Protein AF-A0A928J6C3-F1 (afdb_monomer_lite)

Secondary structure (DSSP, 8-state):
------SEEEEE--SSSTTHHHHHHHHHHHHTT-EEEEE--TTSHHHHHHHHHHHHHHS-TTTEEE---SHHHHHHHHHS--SEEE-

Radius of gyration: 12.43 Å; chains: 1; bounding box: 27×40×22 Å

Foldseek 3Di:
DDQAQLEEEEQEADQPCQVCSQVVVLVVNVVRPYAYEYETDPVNVVVLVVVQVVCVVPDDVRRYHYDYDHDVSVVVVVVDDGSYYHD

Sequence (87 aa):
MRPCPYGTVLVMSPWNYPLLLTVDPLMEALATGNTVVVKPSAYAPHTAALIKELLESIFPPKYVAVVTGGRAENTCLLEEHFDYIFF

pLDDT: mean 97.29, std 3.56, range [68.94, 98.81]

Structure (mmCIF, N/CA/C/O backbone):
data_AF-A0A928J6C3-F1
#
_entry.id   AF-A0A928J6C3-F1
#
loop_
_atom_site.group_PDB
_atom_site.id
_atom_site.type_symbol
_atom_site.label_atom_id
_atom_site.label_alt_id
_atom_site.label_comp_id
_atom_site.label_asym_id
_atom_site.label_entity_id
_atom_site.label_seq_id
_atom_site.pdbx_PDB_ins_code
_atom_site.Cartn_x
_atom_site.Cartn_y
_atom_site.Cartn_z
_atom_site.occupancy
_atom_site.B_iso_or_equiv
_atom_site.auth_seq_id
_atom_site.auth_comp_id
_atom_site.auth_asym_id
_atom_site.auth_atom_id
_atom_site.pdbx_PDB_model_num
ATOM 1 N N . MET A 1 1 ? 6.375 -26.382 -8.322 1.00 68.94 1 MET A N 1
ATOM 2 C CA . MET A 1 1 ? 6.328 -25.813 -6.954 1.00 68.94 1 MET A CA 1
ATOM 3 C C . MET A 1 1 ? 4.915 -25.315 -6.689 1.00 68.94 1 MET A C 1
ATOM 5 O O . MET A 1 1 ? 4.264 -24.918 -7.646 1.00 68.94 1 MET A O 1
ATOM 9 N N . ARG A 1 2 ? 4.418 -25.386 -5.447 1.00 85.19 2 ARG A N 1
ATOM 10 C CA . ARG A 1 2 ? 3.123 -24.786 -5.075 1.00 85.19 2 ARG A CA 1
ATOM 11 C C . ARG A 1 2 ? 3.338 -23.299 -4.760 1.00 85.19 2 ARG A C 1
ATOM 13 O O . ARG A 1 2 ? 4.327 -23.017 -4.088 1.00 85.19 2 ARG A O 1
ATOM 20 N N . PRO A 1 3 ? 2.471 -22.385 -5.224 1.00 89.94 3 PRO A N 1
ATOM 21 C CA . PRO A 1 3 ? 2.552 -20.983 -4.831 1.00 89.94 3 PRO A CA 1
ATOM 22 C C . PRO A 1 3 ? 2.279 -20.839 -3.327 1.00 89.94 3 PRO A C 1
ATOM 24 O O . PRO A 1 3 ? 1.397 -21.510 -2.786 1.00 89.94 3 PRO A O 1
ATOM 27 N N . CYS A 1 4 ? 3.056 -19.988 -2.664 1.00 94.56 4 CYS A N 1
ATOM 28 C CA . CYS A 1 4 ? 2.922 -19.622 -1.257 1.00 94.56 4 CYS A CA 1
ATOM 29 C C . CYS A 1 4 ? 3.045 -18.093 -1.119 1.00 94.56 4 CYS A C 1
ATOM 31 O O . CYS A 1 4 ? 3.717 -17.487 -1.958 1.00 94.56 4 CYS A O 1
ATOM 33 N N . PRO A 1 5 ? 2.405 -17.473 -0.109 1.00 97.44 5 PRO A N 1
ATOM 34 C CA . PRO A 1 5 ? 2.525 -16.035 0.124 1.00 97.44 5 PRO A CA 1
ATOM 35 C C . PRO A 1 5 ? 3.981 -15.641 0.383 1.00 97.44 5 PRO A C 1
ATOM 37 O O . PRO A 1 5 ? 4.762 -16.445 0.899 1.00 97.44 5 PRO A O 1
ATOM 40 N N . TYR A 1 6 ? 4.323 -14.399 0.044 1.00 97.44 6 TYR A N 1
ATOM 41 C CA . TYR A 1 6 ? 5.623 -13.818 0.369 1.00 97.44 6 TYR A CA 1
ATOM 42 C C . TYR A 1 6 ? 5.726 -13.525 1.868 1.00 97.44 6 TYR A C 1
ATOM 44 O O . TYR A 1 6 ? 6.729 -13.870 2.483 1.00 97.44 6 TYR A O 1
ATOM 52 N N . GLY A 1 7 ? 4.678 -12.941 2.456 1.00 98.00 7 GLY A N 1
ATOM 53 C CA . GLY A 1 7 ? 4.655 -12.511 3.853 1.00 98.00 7 GLY A CA 1
ATOM 54 C C . GLY A 1 7 ? 3.952 -11.164 3.999 1.00 98.00 7 GLY A C 1
ATOM 55 O O . GLY A 1 7 ? 2.744 -11.078 3.774 1.00 98.00 7 GLY A O 1
ATOM 56 N N . THR A 1 8 ? 4.699 -10.126 4.369 1.00 98.50 8 THR A N 1
ATOM 57 C CA . THR A 1 8 ? 4.224 -8.741 4.497 1.00 98.50 8 THR A CA 1
ATOM 58 C C . THR A 1 8 ? 4.618 -7.920 3.274 1.00 98.50 8 THR A C 1
ATOM 60 O O . THR A 1 8 ? 5.800 -7.779 2.954 1.00 98.50 8 THR A O 1
ATOM 63 N N . VAL A 1 9 ? 3.621 -7.339 2.610 1.00 98.75 9 VAL A N 1
ATOM 64 C CA . VAL A 1 9 ? 3.784 -6.539 1.392 1.00 98.75 9 VAL A CA 1
ATOM 65 C C . VAL A 1 9 ? 3.612 -5.055 1.699 1.00 98.75 9 VAL A C 1
ATOM 67 O O . VAL A 1 9 ? 2.649 -4.663 2.356 1.00 98.75 9 VAL A O 1
ATOM 70 N N . LEU A 1 10 ? 4.502 -4.212 1.180 1.00 98.75 10 LEU A N 1
ATOM 71 C CA . LEU A 1 10 ? 4.322 -2.760 1.160 1.00 98.75 10 LEU A CA 1
ATOM 72 C C . LEU A 1 10 ? 3.789 -2.323 -0.209 1.00 98.75 10 LEU A C 1
ATOM 74 O O . LEU A 1 10 ? 4.446 -2.543 -1.223 1.00 98.75 10 LEU A O 1
ATOM 78 N N . VAL A 1 11 ? 2.630 -1.665 -0.238 1.00 98.69 11 VAL A N 1
ATOM 79 C CA . VAL A 1 11 ? 2.058 -1.040 -1.441 1.00 98.69 11 VAL A CA 1
ATOM 80 C C 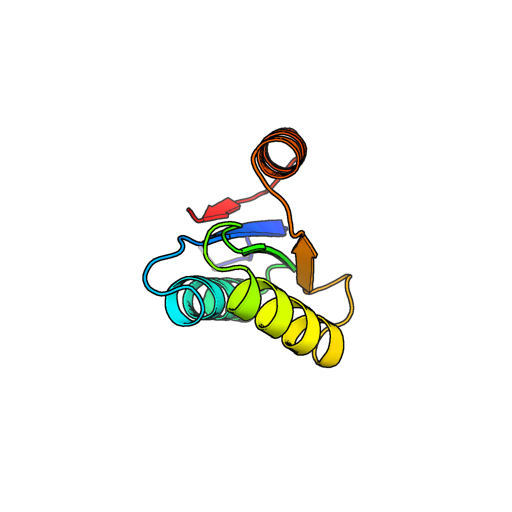. VAL A 1 11 ? 2.225 0.471 -1.338 1.00 98.69 11 VAL A C 1
ATOM 82 O O . VAL A 1 11 ? 1.544 1.127 -0.548 1.00 98.69 11 VAL A O 1
ATOM 85 N N . MET A 1 12 ? 3.118 1.040 -2.142 1.00 98.31 12 MET A N 1
ATOM 86 C CA . MET A 1 12 ? 3.341 2.481 -2.243 1.00 98.31 12 MET A CA 1
ATOM 87 C C . MET A 1 12 ? 2.702 3.004 -3.528 1.00 98.31 12 MET A C 1
ATOM 89 O O . MET A 1 12 ? 3.195 2.726 -4.612 1.00 98.31 12 MET A O 1
ATOM 93 N N . SER A 1 13 ? 1.619 3.774 -3.433 1.00 97.75 13 SER A N 1
ATOM 94 C CA . SER A 1 13 ? 0.859 4.175 -4.623 1.00 97.75 13 SER A CA 1
ATOM 95 C C . SER A 1 13 ? 1.106 5.632 -5.049 1.00 97.75 13 SER A C 1
ATOM 97 O O . SER A 1 13 ? 1.319 6.514 -4.204 1.00 97.75 13 SER A O 1
ATOM 99 N N . PRO A 1 14 ? 1.062 5.932 -6.363 1.00 97.94 14 PRO A N 1
ATOM 100 C CA . PRO A 1 14 ? 1.226 7.282 -6.892 1.00 97.94 14 PRO A CA 1
ATOM 101 C C . PRO A 1 14 ? -0.073 8.106 -6.819 1.00 97.94 14 PRO A C 1
ATOM 103 O O . PRO A 1 14 ? -1.141 7.639 -6.432 1.00 97.94 14 PRO A O 1
ATOM 106 N N . TRP A 1 15 ? 0.023 9.384 -7.189 1.00 98.12 15 TRP A N 1
ATOM 107 C CA . TRP A 1 15 ? -1.039 10.384 -7.008 1.00 98.12 15 TRP A CA 1
ATOM 108 C C . TRP A 1 15 ? -1.974 10.571 -8.205 1.00 98.12 15 TRP A C 1
ATOM 110 O O . TRP A 1 15 ? -3.003 11.225 -8.066 1.00 98.12 15 TRP A O 1
ATOM 120 N N . ASN A 1 16 ? -1.620 10.055 -9.381 1.00 97.88 16 ASN A N 1
ATOM 121 C CA . ASN A 1 16 ? -2.335 10.306 -10.636 1.00 97.88 16 ASN A CA 1
ATOM 122 C C . ASN A 1 16 ? -3.633 9.490 -10.761 1.00 97.88 16 ASN A C 1
ATOM 124 O O . ASN A 1 16 ? -4.628 10.008 -11.255 1.00 97.88 16 ASN A O 1
ATOM 128 N N . TYR A 1 17 ? -3.644 8.252 -10.262 1.00 97.94 17 TYR A N 1
ATOM 129 C CA . TYR A 1 17 ? -4.853 7.429 -10.117 1.00 97.94 17 TYR A CA 1
ATOM 130 C C . TYR A 1 17 ? -4.883 6.796 -8.719 1.00 97.94 17 TYR A C 1
ATOM 132 O O . TYR A 1 17 ? -4.769 5.578 -8.580 1.00 97.94 17 TYR A O 1
ATOM 140 N N . PRO A 1 18 ? -5.013 7.621 -7.664 1.00 97.25 18 PRO A N 1
ATOM 141 C CA . PRO A 1 18 ? -4.643 7.244 -6.302 1.00 97.25 18 PRO A CA 1
ATOM 142 C C . PRO A 1 18 ? -5.548 6.166 -5.704 1.00 97.25 18 PRO A C 1
ATOM 144 O O . PRO A 1 18 ? -5.116 5.442 -4.819 1.00 97.25 18 PRO A O 1
ATOM 147 N N . LEU A 1 19 ? -6.788 6.022 -6.180 1.00 97.69 19 LEU A N 1
ATOM 148 C CA . LEU A 1 19 ? -7.662 4.932 -5.748 1.00 97.69 19 LEU A CA 1
ATOM 149 C C . LEU A 1 19 ? -7.288 3.617 -6.445 1.00 97.69 19 LEU A C 1
ATOM 151 O O . LEU A 1 19 ? -6.973 2.641 -5.774 1.00 97.69 19 LEU A O 1
ATOM 155 N N . LEU A 1 20 ? -7.274 3.614 -7.782 1.00 98.19 20 LEU A N 1
ATOM 156 C CA . LEU A 1 20 ? -6.997 2.422 -8.589 1.00 98.19 20 LEU A CA 1
ATOM 157 C C . LEU A 1 20 ? -5.619 1.835 -8.269 1.00 98.19 20 LEU A C 1
ATOM 159 O O . LEU A 1 20 ? -5.524 0.674 -7.895 1.00 98.19 20 LEU A O 1
ATOM 163 N N . LEU A 1 21 ? -4.570 2.660 -8.337 1.00 98.38 21 LEU A N 1
ATOM 164 C CA . LEU A 1 21 ? -3.182 2.225 -8.146 1.00 98.38 21 LEU A CA 1
ATOM 165 C C . LEU A 1 21 ? -2.839 1.913 -6.682 1.00 98.38 21 LEU A C 1
ATOM 167 O O . LEU A 1 21 ? -1.726 1.493 -6.391 1.00 98.38 21 LEU A O 1
ATOM 171 N N . THR A 1 22 ? -3.783 2.120 -5.760 1.00 98.38 22 THR A N 1
ATOM 172 C CA . THR A 1 22 ? -3.686 1.602 -4.391 1.00 98.38 22 THR A CA 1
ATOM 173 C C . THR A 1 22 ? -4.443 0.290 -4.239 1.00 98.38 22 THR A C 1
ATOM 175 O O . THR A 1 22 ? -3.911 -0.672 -3.698 1.00 98.38 22 THR A O 1
ATOM 178 N N . VAL A 1 23 ? -5.707 0.265 -4.670 1.00 97.62 23 VAL A N 1
ATOM 179 C CA . VAL A 1 23 ? -6.630 -0.841 -4.391 1.00 97.62 23 VAL A CA 1
ATOM 180 C C . VAL A 1 23 ? -6.300 -2.070 -5.227 1.00 97.62 23 VAL A C 1
ATOM 182 O O . VAL A 1 23 ? -6.355 -3.171 -4.695 1.00 97.62 23 VAL A O 1
ATOM 185 N N . ASP A 1 24 ? -5.931 -1.897 -6.493 1.00 98.31 24 ASP A N 1
ATOM 186 C CA . ASP A 1 24 ? -5.611 -3.006 -7.396 1.00 98.31 24 ASP A CA 1
ATOM 187 C C . ASP A 1 24 ? -4.464 -3.889 -6.844 1.00 98.31 24 ASP A C 1
ATOM 189 O O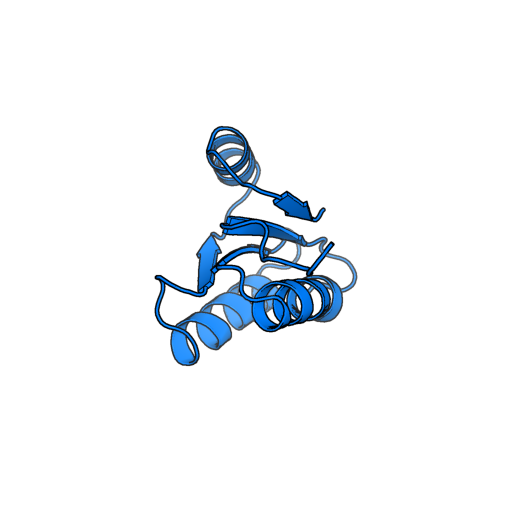 . ASP A 1 24 ? -4.724 -5.050 -6.514 1.00 98.31 24 ASP A O 1
ATOM 193 N N . PRO A 1 25 ? -3.257 -3.354 -6.547 1.00 98.31 25 PRO A N 1
ATOM 194 C CA . PRO A 1 25 ? -2.185 -4.158 -5.947 1.00 98.31 25 PRO A CA 1
ATOM 195 C C . PRO A 1 25 ? -2.489 -4.636 -4.516 1.00 98.31 25 PRO A C 1
ATOM 197 O O . PRO A 1 25 ? -2.054 -5.717 -4.117 1.00 98.31 25 PRO A O 1
ATOM 200 N N . LEU A 1 26 ? -3.255 -3.871 -3.727 1.00 98.38 26 LEU A N 1
ATOM 201 C CA . LEU A 1 26 ? -3.699 -4.299 -2.395 1.00 98.38 26 LEU A CA 1
ATOM 202 C C . LEU A 1 26 ? -4.554 -5.572 -2.474 1.00 98.38 26 LEU A C 1
ATOM 204 O O . LEU A 1 26 ? -4.337 -6.511 -1.707 1.00 98.38 26 LEU A O 1
ATOM 208 N N . MET A 1 27 ? -5.524 -5.607 -3.390 1.00 97.81 27 MET A N 1
ATOM 209 C CA . MET A 1 27 ? -6.432 -6.742 -3.551 1.00 97.81 27 MET A CA 1
ATOM 210 C C . MET A 1 27 ? -5.685 -7.993 -4.014 1.00 97.81 27 MET A C 1
ATOM 212 O O . MET A 1 27 ? -5.952 -9.079 -3.499 1.00 97.81 27 MET A O 1
ATOM 216 N N . GLU A 1 28 ? -4.720 -7.854 -4.923 1.00 97.75 28 GLU A N 1
ATOM 217 C CA . GLU A 1 28 ? -3.867 -8.961 -5.372 1.00 97.75 28 GLU A CA 1
ATOM 218 C C . GLU A 1 28 ? -2.995 -9.523 -4.237 1.00 97.75 28 GLU A C 1
ATOM 220 O O . GLU A 1 28 ? -2.928 -10.743 -4.037 1.00 97.75 28 GLU A O 1
ATOM 225 N N . ALA A 1 29 ? -2.369 -8.650 -3.441 1.00 98.44 29 ALA A N 1
ATOM 226 C CA . ALA A 1 29 ? -1.545 -9.058 -2.304 1.00 98.44 29 ALA A CA 1
ATOM 227 C C . ALA A 1 29 ? -2.368 -9.794 -1.232 1.00 98.44 29 ALA A C 1
ATOM 229 O O . ALA A 1 29 ? -1.942 -10.839 -0.730 1.00 98.44 29 ALA A O 1
ATOM 230 N N . LEU A 1 30 ? -3.576 -9.309 -0.930 1.00 98.06 30 LEU A N 1
ATOM 231 C CA . LEU A 1 30 ? -4.496 -9.969 0.001 1.00 98.06 30 LEU A CA 1
ATOM 232 C C . LEU A 1 30 ? -5.006 -11.310 -0.538 1.00 98.06 30 LEU A C 1
ATOM 234 O O . LEU A 1 30 ? -5.009 -12.304 0.188 1.00 98.06 30 LEU A O 1
ATOM 238 N N . ALA A 1 31 ? -5.404 -11.367 -1.812 1.00 97.50 31 ALA A N 1
ATOM 239 C CA . ALA A 1 31 ? -5.913 -12.586 -2.444 1.00 97.50 31 ALA A CA 1
ATOM 240 C C . ALA A 1 31 ? -4.871 -13.715 -2.478 1.00 97.50 31 ALA A C 1
ATOM 242 O O . ALA A 1 31 ? -5.222 -14.894 -2.449 1.00 97.50 31 ALA A O 1
ATOM 243 N N . THR A 1 32 ? -3.586 -13.361 -2.501 1.00 97.19 32 THR A N 1
ATOM 244 C CA . THR A 1 32 ? -2.462 -14.307 -2.464 1.00 97.19 32 THR A CA 1
ATOM 245 C C . THR A 1 32 ? -2.022 -14.687 -1.046 1.00 97.19 32 THR A C 1
ATOM 247 O O . THR A 1 32 ? -1.104 -15.491 -0.889 1.00 97.19 32 THR A O 1
ATOM 250 N N . GLY A 1 33 ? -2.713 -14.193 -0.013 1.00 97.75 33 GLY A N 1
ATOM 251 C CA . GLY A 1 33 ? -2.514 -14.589 1.382 1.00 97.75 33 GLY A CA 1
ATOM 252 C C . GLY A 1 33 ? -1.461 -13.780 2.140 1.00 97.75 33 GLY A C 1
ATOM 253 O O . GLY A 1 33 ? -0.980 -14.253 3.168 1.00 97.75 33 GLY A O 1
ATOM 254 N N . ASN A 1 34 ? -1.089 -12.596 1.647 1.00 98.62 34 ASN A N 1
ATOM 255 C CA . ASN A 1 34 ? -0.160 -11.699 2.334 1.00 98.62 34 ASN A CA 1
ATOM 256 C C . ASN A 1 34 ? -0.886 -10.773 3.323 1.00 98.62 34 ASN A C 1
ATOM 258 O O . ASN A 1 34 ? -2.088 -10.526 3.206 1.00 98.62 34 ASN A O 1
ATOM 262 N N . THR A 1 35 ? -0.137 -10.213 4.270 1.00 98.69 35 THR A N 1
ATOM 263 C CA . THR A 1 35 ? -0.530 -8.988 4.984 1.00 98.69 35 THR A CA 1
ATOM 264 C C . THR A 1 35 ? -0.013 -7.775 4.217 1.00 98.69 35 THR A C 1
ATOM 266 O O . THR A 1 35 ? 0.955 -7.883 3.460 1.00 98.69 35 THR A O 1
ATOM 269 N N . VAL A 1 36 ? -0.660 -6.617 4.371 1.00 98.81 36 VAL A N 1
ATOM 270 C CA . VAL A 1 36 ? -0.340 -5.442 3.551 1.00 98.81 36 VAL A CA 1
ATOM 271 C C . VAL A 1 36 ? -0.223 -4.173 4.385 1.00 98.81 36 VAL A C 1
ATOM 273 O O . VAL A 1 36 ? -1.101 -3.840 5.179 1.00 98.81 36 VAL A O 1
ATOM 276 N N . VAL A 1 37 ? 0.846 -3.419 4.157 1.00 98.75 37 VAL A N 1
ATOM 277 C CA . VAL A 1 37 ? 0.961 -2.021 4.572 1.00 98.75 37 VAL A CA 1
ATOM 278 C C . VAL A 1 37 ? 0.762 -1.149 3.340 1.00 98.75 37 VAL A C 1
ATOM 280 O O . VAL A 1 37 ? 1.426 -1.328 2.323 1.00 98.75 37 VAL A O 1
ATOM 283 N N . VAL A 1 38 ? -0.165 -0.203 3.418 1.00 98.62 38 VAL A N 1
ATOM 284 C CA . VAL A 1 38 ? -0.519 0.691 2.317 1.00 98.62 38 VAL A CA 1
ATOM 285 C C . VAL A 1 38 ? 0.009 2.086 2.610 1.00 98.62 38 VAL A C 1
ATOM 287 O O . VAL A 1 38 ? -0.287 2.670 3.654 1.00 98.62 38 VAL A O 1
ATOM 290 N N . LYS A 1 39 ? 0.761 2.642 1.662 1.00 98.50 39 LYS A N 1
ATOM 291 C CA . LYS A 1 39 ? 1.315 3.992 1.717 1.00 98.50 39 LYS A CA 1
ATOM 292 C C . LYS A 1 39 ? 0.793 4.826 0.542 1.00 98.50 39 LYS A C 1
ATOM 294 O O . LYS A 1 39 ? 1.474 4.929 -0.480 1.00 98.50 39 LYS A O 1
ATOM 299 N N . PRO A 1 40 ? -0.400 5.440 0.665 1.00 98.19 40 PRO A N 1
ATOM 300 C CA . PRO A 1 40 ? -0.926 6.294 -0.386 1.00 98.19 40 PRO A CA 1
ATOM 301 C C . PRO A 1 40 ? -0.107 7.581 -0.528 1.00 98.19 40 PRO A C 1
ATOM 303 O O . PRO A 1 40 ? 0.499 8.082 0.430 1.00 98.19 40 PRO A O 1
ATOM 306 N N . SER A 1 41 ? -0.094 8.132 -1.742 1.00 97.56 41 SER A N 1
ATOM 307 C CA . SER A 1 41 ? 0.645 9.358 -2.041 1.00 97.56 41 SER A CA 1
ATOM 308 C C . SER A 1 41 ? 0.150 10.562 -1.232 1.00 97.56 41 SER A C 1
ATOM 310 O O . SER A 1 41 ? -1.038 10.887 -1.238 1.00 97.56 41 SER A O 1
ATOM 312 N N . ALA A 1 42 ? 1.081 11.312 -0.632 1.00 97.00 42 ALA A N 1
AT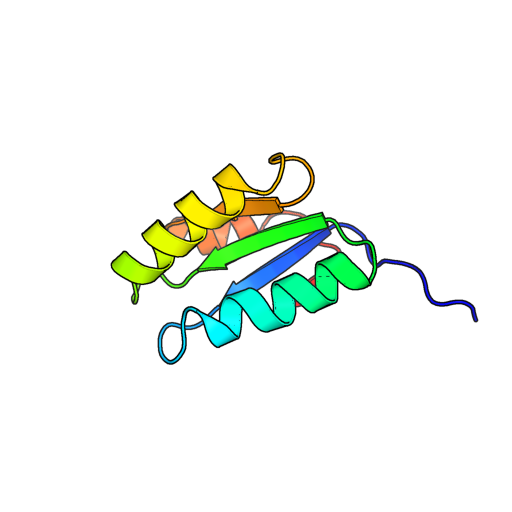OM 313 C CA . ALA A 1 42 ? 0.783 12.586 0.031 1.00 97.00 42 ALA A CA 1
ATOM 314 C C . ALA A 1 42 ? 0.262 13.671 -0.925 1.00 97.00 42 ALA A C 1
ATOM 316 O O . ALA A 1 42 ? -0.361 14.631 -0.479 1.00 97.00 42 ALA A O 1
ATOM 317 N N . TYR A 1 43 ? 0.513 13.533 -2.231 1.00 97.56 43 TYR A N 1
ATOM 318 C CA . TYR A 1 43 ? 0.069 14.499 -3.238 1.00 97.56 43 TYR A CA 1
ATOM 319 C C . TYR A 1 43 ? -1.421 14.358 -3.596 1.00 97.56 43 TYR A C 1
ATOM 321 O O . TYR A 1 43 ? -1.958 15.214 -4.292 1.00 97.56 43 TYR A O 1
ATOM 329 N N . ALA A 1 44 ? -2.104 13.323 -3.092 1.00 97.75 44 ALA A N 1
ATOM 330 C CA . ALA A 1 44 ? -3.549 13.130 -3.222 1.00 97.75 44 ALA A CA 1
ATOM 331 C C . ALA A 1 44 ? -4.218 13.011 -1.832 1.00 97.75 44 ALA A C 1
ATOM 333 O O . ALA A 1 44 ? -4.763 11.957 -1.494 1.00 97.75 44 ALA A O 1
ATOM 334 N N . PRO A 1 45 ? -4.184 14.069 -0.997 1.00 97.44 45 PRO A N 1
ATOM 335 C CA . PRO A 1 45 ? -4.484 13.980 0.436 1.00 97.44 45 PRO A CA 1
ATOM 336 C C . PRO A 1 45 ? -5.925 13.562 0.749 1.00 97.44 45 PRO A C 1
ATOM 338 O O . PRO A 1 45 ? -6.147 12.779 1.670 1.00 97.44 45 PRO A O 1
ATOM 341 N N . HIS A 1 46 ? -6.907 14.032 -0.027 1.00 98.25 46 HIS A N 1
ATOM 342 C CA . HIS A 1 46 ? -8.310 13.661 0.179 1.00 98.25 46 HIS A CA 1
ATOM 343 C C . HIS A 1 46 ? -8.558 12.179 -0.116 1.00 98.25 46 HIS A C 1
ATOM 345 O O . HIS A 1 46 ? -9.228 11.500 0.659 1.00 98.25 46 HIS A O 1
ATOM 351 N N . THR A 1 47 ? -7.966 11.654 -1.191 1.00 98.12 47 THR A N 1
ATOM 352 C CA . THR A 1 47 ? -8.073 10.228 -1.514 1.00 98.12 47 THR A CA 1
ATOM 353 C C . THR A 1 47 ? -7.297 9.375 -0.517 1.00 98.12 47 THR A C 1
ATOM 355 O O . THR A 1 47 ? -7.789 8.329 -0.112 1.00 98.12 47 THR A O 1
ATOM 358 N N . ALA A 1 48 ? -6.120 9.820 -0.071 1.00 98.12 48 ALA A N 1
ATOM 359 C CA . ALA A 1 48 ? -5.352 9.128 0.962 1.00 98.12 48 ALA A CA 1
ATOM 360 C C . ALA A 1 48 ? -6.135 9.012 2.283 1.00 98.12 48 ALA A C 1
ATOM 362 O O . ALA A 1 48 ? -6.147 7.942 2.889 1.00 98.12 48 ALA A O 1
ATOM 363 N N . ALA A 1 49 ? -6.823 10.081 2.702 1.00 98.38 49 ALA A N 1
ATOM 364 C CA . ALA A 1 49 ? -7.683 10.068 3.885 1.00 98.38 49 ALA A CA 1
ATOM 365 C C . ALA A 1 49 ? -8.874 9.109 3.721 1.00 98.38 49 ALA A C 1
ATOM 367 O O . ALA A 1 49 ? -9.126 8.302 4.612 1.00 98.38 49 ALA A O 1
ATOM 368 N N . LEU A 1 50 ? -9.541 9.140 2.561 1.00 98.31 50 LEU A N 1
ATOM 369 C CA . LEU A 1 50 ? -10.633 8.218 2.240 1.00 98.31 50 LEU A CA 1
ATOM 370 C C . LEU A 1 50 ? -10.174 6.753 2.266 1.00 98.31 50 LEU A C 1
ATOM 372 O O . LEU A 1 50 ? -10.849 5.910 2.843 1.00 98.31 50 LEU A O 1
ATOM 376 N N . ILE A 1 51 ? -9.029 6.445 1.649 1.00 98.38 51 ILE A N 1
ATOM 377 C CA . ILE A 1 51 ? -8.454 5.092 1.640 1.00 98.38 51 ILE A CA 1
ATOM 378 C C . ILE A 1 51 ? -8.173 4.630 3.068 1.00 98.38 51 ILE A C 1
ATOM 380 O O . ILE A 1 51 ? -8.492 3.494 3.409 1.00 98.38 51 ILE A O 1
ATOM 384 N N . LYS A 1 52 ? -7.601 5.502 3.905 1.00 98.50 52 LYS A N 1
ATOM 385 C CA . LYS A 1 52 ? -7.338 5.190 5.309 1.00 98.50 52 LYS A CA 1
ATOM 386 C C . LYS A 1 52 ? -8.624 4.832 6.052 1.00 98.50 52 LYS A C 1
ATOM 388 O O . LYS A 1 52 ? -8.709 3.737 6.595 1.00 98.50 52 LYS A O 1
ATOM 393 N N . GLU A 1 53 ? -9.619 5.715 6.020 1.00 98.50 53 GLU A N 1
ATOM 394 C CA . GLU A 1 53 ? -10.909 5.502 6.688 1.00 98.50 53 GLU A CA 1
ATOM 395 C C . GLU A 1 53 ? -11.586 4.210 6.212 1.00 98.50 53 GLU A C 1
ATOM 397 O O . GLU A 1 53 ? -12.015 3.384 7.019 1.00 98.50 53 GLU A O 1
ATOM 402 N N . LEU A 1 54 ? -11.623 3.998 4.894 1.00 98.00 54 LEU A N 1
ATOM 403 C CA . LEU A 1 54 ? -12.233 2.821 4.293 1.00 98.00 54 LEU A CA 1
ATOM 404 C C . LEU A 1 54 ? -11.540 1.533 4.748 1.00 98.00 54 LEU A C 1
ATOM 406 O O . LEU A 1 54 ? -12.209 0.615 5.218 1.00 98.00 54 LEU A O 1
ATOM 410 N N . LEU A 1 55 ? -10.214 1.451 4.626 1.00 98.19 55 LEU A N 1
ATOM 411 C CA . LEU A 1 55 ? -9.477 0.228 4.944 1.00 98.19 55 LEU A CA 1
ATOM 412 C C . LEU A 1 55 ? -9.481 -0.076 6.444 1.00 98.19 55 LEU A C 1
ATOM 414 O O . LEU A 1 55 ? -9.664 -1.235 6.809 1.00 98.19 55 LEU A O 1
ATOM 418 N N . GLU A 1 56 ? -9.366 0.941 7.301 1.00 98.19 56 GLU A N 1
ATOM 419 C CA . GLU A 1 56 ? -9.471 0.784 8.760 1.00 98.19 56 GLU A CA 1
ATOM 420 C C . GLU A 1 56 ? -10.875 0.332 9.199 1.00 98.19 56 GLU A C 1
ATOM 422 O O . GLU A 1 56 ? -11.007 -0.360 10.208 1.00 98.19 56 GLU A O 1
ATOM 427 N N . SER A 1 57 ? -11.925 0.667 8.437 1.00 98.38 57 SER A N 1
ATOM 428 C CA . SER A 1 57 ? -13.293 0.201 8.715 1.00 98.38 57 SER A CA 1
ATOM 429 C C . SER A 1 57 ? -13.546 -1.260 8.316 1.00 98.38 57 SER A C 1
ATOM 431 O O . SER A 1 57 ? -14.427 -1.909 8.880 1.00 98.38 57 SER A O 1
ATOM 433 N N . ILE A 1 58 ? -12.783 -1.787 7.351 1.00 98.06 58 ILE A N 1
ATOM 434 C CA . ILE A 1 58 ? -12.988 -3.126 6.776 1.00 98.06 58 ILE A CA 1
ATOM 435 C C . ILE A 1 58 ? -12.058 -4.153 7.423 1.00 98.06 58 ILE A C 1
ATOM 437 O O . ILE A 1 58 ? -12.472 -5.281 7.702 1.00 98.06 58 ILE A O 1
ATOM 441 N N . PHE A 1 59 ? -10.796 -3.787 7.642 1.00 98.00 59 PHE A N 1
ATOM 442 C CA . PHE A 1 59 ? -9.749 -4.726 8.016 1.00 98.00 59 PHE A CA 1
ATOM 443 C C . PHE A 1 59 ? -9.182 -4.428 9.403 1.00 98.00 59 PHE A C 1
ATOM 445 O O . PHE A 1 59 ? -8.837 -3.290 9.715 1.00 98.00 59 PHE A O 1
ATOM 452 N N . PRO A 1 60 ? -8.971 -5.464 10.232 1.00 98.19 60 PRO A N 1
ATOM 453 C CA . PRO A 1 60 ? -8.118 -5.332 11.400 1.00 98.19 60 PRO A CA 1
ATOM 454 C C . PRO A 1 60 ? -6.692 -4.913 10.994 1.00 98.19 60 PRO A C 1
ATOM 456 O O . PRO A 1 60 ? -6.163 -5.453 10.015 1.00 98.19 60 PRO A O 1
ATOM 459 N N . PRO A 1 61 ? -6.004 -4.077 11.795 1.00 96.69 61 PRO A N 1
ATOM 460 C CA . PRO A 1 61 ? -4.688 -3.527 11.450 1.00 96.69 61 PRO A CA 1
ATOM 461 C C . PRO A 1 61 ? -3.590 -4.588 11.281 1.00 96.69 61 PRO A C 1
ATOM 463 O O . PRO A 1 61 ? -2.585 -4.348 10.625 1.00 96.69 61 PRO A O 1
ATOM 466 N N . LYS A 1 62 ? -3.786 -5.790 11.842 1.00 97.56 62 LYS A N 1
ATOM 467 C CA . LYS A 1 62 ? -2.880 -6.937 11.659 1.00 97.56 62 LYS A CA 1
ATOM 468 C C . LYS A 1 62 ? -2.906 -7.541 10.246 1.00 97.56 62 LYS A C 1
ATOM 470 O O . LYS A 1 62 ? -2.032 -8.338 9.930 1.00 97.56 62 LYS A O 1
ATOM 475 N N . TYR A 1 63 ? -3.925 -7.227 9.441 1.00 98.06 63 TYR A N 1
ATOM 476 C CA . TYR A 1 63 ? -4.047 -7.686 8.054 1.00 98.06 63 TYR A CA 1
ATOM 477 C C . TYR A 1 63 ? -3.741 -6.567 7.065 1.00 98.06 63 TYR A C 1
ATOM 479 O O . TYR A 1 63 ? -2.982 -6.786 6.125 1.00 98.06 63 TYR A O 1
ATOM 487 N N . VAL A 1 64 ? -4.321 -5.384 7.292 1.00 98.62 64 VAL A N 1
ATOM 488 C CA . VAL A 1 64 ? -4.091 -4.194 6.471 1.00 98.62 64 VAL A CA 1
ATOM 489 C C . VAL A 1 64 ? -3.858 -3.000 7.380 1.00 98.62 64 VAL A C 1
ATOM 491 O O . VAL A 1 64 ? -4.720 -2.667 8.188 1.00 98.62 64 VAL A O 1
ATOM 494 N N . ALA A 1 65 ? -2.718 -2.336 7.223 1.00 98.44 65 ALA A N 1
ATOM 495 C CA . ALA A 1 65 ? -2.419 -1.076 7.895 1.00 98.44 65 ALA A CA 1
ATOM 496 C C . ALA A 1 65 ? -2.197 0.031 6.862 1.00 98.44 65 ALA A C 1
ATOM 498 O O . ALA A 1 65 ? -1.612 -0.209 5.808 1.00 98.44 65 ALA A O 1
ATOM 499 N N . VAL A 1 66 ? -2.638 1.253 7.165 1.00 98.50 66 VAL A N 1
ATOM 500 C CA . VAL A 1 66 ? -2.442 2.413 6.286 1.00 98.50 66 VAL A CA 1
ATOM 501 C C . VAL A 1 66 ? -1.543 3.422 6.979 1.00 98.50 66 VAL A C 1
ATOM 503 O O . VAL A 1 66 ? -1.876 3.952 8.038 1.00 98.50 66 VAL A O 1
ATOM 506 N N . VAL A 1 67 ? -0.409 3.725 6.358 1.00 98.19 67 VAL A N 1
ATOM 507 C CA . VAL A 1 67 ? 0.499 4.775 6.815 1.00 98.19 67 VAL A CA 1
ATOM 508 C C . VAL A 1 67 ? 0.347 5.953 5.871 1.00 98.19 67 VAL A C 1
ATOM 510 O O . VAL A 1 67 ? 0.538 5.827 4.671 1.00 98.19 67 VAL A O 1
ATOM 513 N N . THR A 1 68 ? -0.009 7.120 6.389 1.00 97.56 68 THR A N 1
ATOM 514 C CA . THR A 1 68 ? -0.067 8.369 5.616 1.00 97.56 68 THR A CA 1
ATOM 515 C C . THR A 1 68 ? 1.125 9.240 5.969 1.00 97.56 68 THR A C 1
ATOM 517 O O . THR A 1 68 ? 1.616 9.168 7.089 1.00 97.56 68 THR A O 1
ATOM 520 N N . GLY A 1 69 ? 1.572 10.092 5.051 1.00 95.44 69 GLY A N 1
ATOM 521 C CA . GLY A 1 69 ? 2.691 10.998 5.312 1.00 95.44 69 GLY A CA 1
ATOM 522 C C . GLY A 1 69 ? 3.504 11.291 4.062 1.00 95.44 69 GLY A C 1
ATOM 523 O O . GLY A 1 69 ? 3.187 10.796 2.981 1.00 95.44 69 GLY A O 1
ATOM 524 N N . GLY A 1 70 ? 4.547 12.094 4.199 1.00 95.06 70 GLY A N 1
ATOM 525 C CA . GLY A 1 70 ? 5.431 12.497 3.114 1.00 95.06 70 GLY A CA 1
ATOM 526 C C . GLY A 1 70 ? 6.706 11.660 3.049 1.00 95.06 70 GLY A C 1
ATOM 527 O O . GLY A 1 70 ? 6.694 10.432 3.132 1.00 95.06 70 GLY A O 1
ATOM 528 N N . ARG A 1 71 ? 7.826 12.356 2.837 1.00 95.25 71 ARG A N 1
ATOM 529 C CA . ARG A 1 71 ? 9.147 11.748 2.647 1.00 95.25 71 ARG A CA 1
ATOM 530 C C . ARG A 1 71 ? 9.664 11.054 3.910 1.00 95.25 71 ARG A C 1
ATOM 532 O O . ARG A 1 71 ? 10.275 10.006 3.776 1.00 95.25 71 ARG A O 1
ATOM 539 N N . ALA A 1 72 ? 9.416 11.614 5.095 1.00 97.56 72 ALA A N 1
ATOM 540 C CA . ALA A 1 72 ? 9.907 11.050 6.353 1.00 97.56 72 ALA A CA 1
ATOM 541 C C . ALA A 1 72 ? 9.311 9.659 6.619 1.00 97.56 72 ALA A C 1
ATOM 543 O O . ALA A 1 72 ? 10.039 8.716 6.912 1.00 97.56 72 ALA A O 1
ATOM 544 N N . GLU A 1 73 ? 8.003 9.511 6.422 1.00 97.75 73 GLU A N 1
ATOM 545 C CA . GLU A 1 73 ? 7.294 8.244 6.592 1.00 97.75 73 GLU A CA 1
ATOM 546 C C . GLU A 1 73 ? 7.684 7.231 5.515 1.00 97.75 73 GLU A C 1
ATOM 548 O O . GLU A 1 73 ? 7.794 6.047 5.811 1.00 97.75 73 GLU A O 1
ATOM 553 N N . ASN A 1 74 ? 7.944 7.680 4.279 1.00 96.56 74 ASN A N 1
ATOM 554 C CA . ASN A 1 74 ? 8.493 6.804 3.242 1.00 96.56 74 ASN A CA 1
ATOM 555 C C . ASN A 1 74 ? 9.874 6.265 3.635 1.00 96.56 74 ASN A C 1
ATOM 557 O O 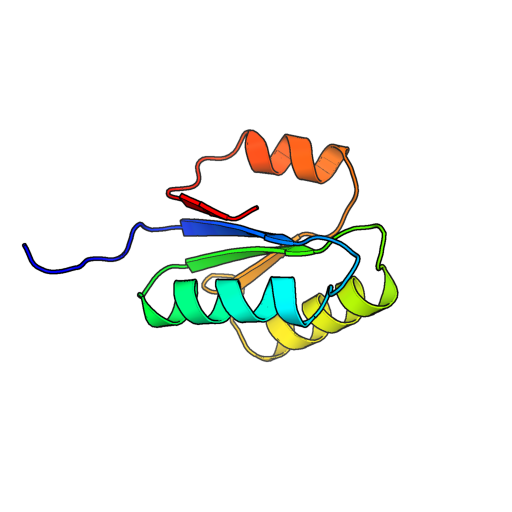. ASN A 1 74 ? 10.107 5.074 3.482 1.00 96.56 74 ASN A O 1
ATOM 561 N N . THR A 1 75 ? 10.779 7.119 4.127 1.00 97.38 75 THR A N 1
ATOM 562 C CA . THR A 1 75 ? 12.109 6.680 4.576 1.00 97.38 75 THR A CA 1
ATOM 563 C C . THR A 1 75 ? 11.991 5.671 5.711 1.00 97.38 75 THR A C 1
ATOM 565 O O . THR A 1 75 ? 12.579 4.605 5.614 1.00 97.38 75 THR A O 1
ATOM 568 N N . CYS A 1 76 ? 11.176 5.972 6.726 1.00 97.88 76 CYS A N 1
ATOM 569 C CA . CYS A 1 76 ? 10.960 5.076 7.860 1.00 97.88 76 CYS A CA 1
ATOM 570 C C . CYS A 1 76 ? 10.429 3.706 7.412 1.00 97.88 76 CYS A C 1
ATOM 572 O O . CYS A 1 76 ? 10.966 2.684 7.811 1.00 97.88 76 CYS A O 1
ATOM 574 N N . LEU A 1 77 ? 9.432 3.672 6.520 1.00 97.69 77 LEU A N 1
ATOM 575 C CA . LEU A 1 77 ? 8.914 2.411 5.980 1.00 97.69 77 LEU A CA 1
ATOM 576 C C . LEU A 1 77 ? 9.971 1.632 5.194 1.00 97.69 77 LEU A C 1
ATOM 578 O O . LEU A 1 77 ? 10.051 0.420 5.321 1.00 97.69 77 LEU A O 1
ATOM 582 N N . LEU A 1 78 ? 10.783 2.304 4.381 1.00 97.62 78 LEU A N 1
ATOM 583 C CA . LEU A 1 78 ? 11.802 1.632 3.570 1.00 97.62 78 LEU A CA 1
ATOM 584 C C . LEU A 1 78 ? 12.986 1.093 4.395 1.00 97.62 78 LEU A C 1
ATOM 586 O O . LEU A 1 78 ? 13.787 0.333 3.857 1.00 97.62 78 LEU A O 1
ATOM 590 N N . GLU A 1 79 ? 13.103 1.473 5.670 1.00 98.12 79 GLU A N 1
ATOM 591 C CA . GLU A 1 79 ? 14.063 0.901 6.625 1.00 98.12 79 GLU A CA 1
ATOM 592 C C . GLU A 1 79 ? 13.534 -0.371 7.314 1.00 98.12 79 GLU A C 1
ATOM 594 O O . GLU A 1 79 ? 14.324 -1.158 7.837 1.00 98.12 79 GLU A O 1
ATOM 599 N N . GLU A 1 80 ? 12.218 -0.601 7.291 1.00 98.25 80 GLU A N 1
ATOM 600 C CA . GLU A 1 80 ? 11.590 -1.806 7.835 1.00 98.25 80 GLU A CA 1
ATOM 601 C C . GLU A 1 80 ? 11.723 -3.006 6.882 1.00 98.25 80 GLU A C 1
ATOM 603 O O . GLU A 1 80 ? 11.913 -2.873 5.670 1.00 98.25 80 GLU A O 1
ATOM 608 N N . HIS A 1 81 ? 11.589 -4.217 7.427 1.00 98.06 81 HIS A N 1
ATOM 609 C CA . HIS A 1 81 ? 11.648 -5.440 6.630 1.00 98.06 81 HIS A CA 1
ATOM 610 C C . HIS A 1 81 ? 10.288 -5.769 5.997 1.00 98.06 81 HIS A C 1
ATOM 612 O O . HIS A 1 81 ? 9.357 -6.190 6.686 1.00 98.06 81 HIS A O 1
ATOM 618 N N . PHE A 1 82 ? 10.214 -5.668 4.670 1.00 98.44 82 PHE A N 1
ATOM 619 C CA . PHE A 1 82 ? 9.095 -6.153 3.862 1.00 98.44 82 PHE A CA 1
ATOM 620 C C . PHE A 1 82 ? 9.534 -7.315 2.974 1.00 98.44 82 PHE A C 1
ATOM 622 O O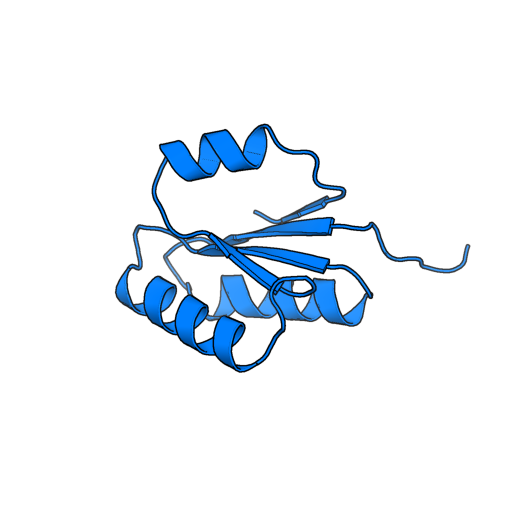 . PHE A 1 82 ? 10.602 -7.274 2.367 1.00 98.44 82 PHE A O 1
ATOM 629 N N . ASP A 1 83 ? 8.681 -8.330 2.855 1.00 98.50 83 ASP A N 1
ATOM 630 C CA . ASP A 1 83 ? 8.944 -9.496 2.008 1.00 98.50 83 ASP A CA 1
ATOM 631 C C . ASP A 1 83 ? 8.742 -9.170 0.517 1.00 98.50 83 ASP A C 1
ATOM 633 O O . ASP A 1 83 ? 9.312 -9.825 -0.357 1.00 98.50 83 ASP A O 1
ATOM 637 N N . TYR A 1 84 ? 7.947 -8.135 0.219 1.00 98.31 84 TYR A N 1
ATOM 638 C CA . TYR A 1 84 ? 7.780 -7.582 -1.124 1.00 98.31 84 TYR A CA 1
ATOM 639 C C . TYR A 1 84 ? 7.375 -6.102 -1.074 1.00 98.31 84 TYR A C 1
ATOM 641 O O . TYR A 1 84 ? 6.564 -5.701 -0.238 1.00 98.31 84 TYR A O 1
ATOM 649 N N . ILE A 1 85 ? 7.897 -5.293 -1.999 1.00 98.44 85 ILE A N 1
ATOM 650 C CA . ILE A 1 85 ? 7.518 -3.883 -2.161 1.00 98.44 85 ILE A CA 1
ATOM 651 C C . ILE A 1 85 ? 6.968 -3.686 -3.573 1.00 98.44 85 ILE A C 1
ATOM 653 O O . ILE A 1 85 ? 7.652 -3.974 -4.554 1.00 98.44 85 ILE A O 1
ATOM 657 N N . PHE A 1 86 ? 5.745 -3.170 -3.659 1.00 98.19 86 PHE A N 1
ATOM 658 C CA . PHE A 1 86 ? 5.098 -2.743 -4.894 1.00 98.19 86 PHE A CA 1
ATOM 659 C C . PHE A 1 86 ? 5.083 -1.207 -4.949 1.00 98.19 86 PHE A C 1
ATOM 661 O O . PHE A 1 86 ? 4.570 -0.570 -4.024 1.00 98.19 86 PHE A O 1
ATOM 668 N N . PHE A 1 87 ? 5.649 -0.623 -6.011 1.00 93.69 87 PHE A N 1
ATOM 669 C CA . PHE A 1 87 ? 5.776 0.825 -6.224 1.00 9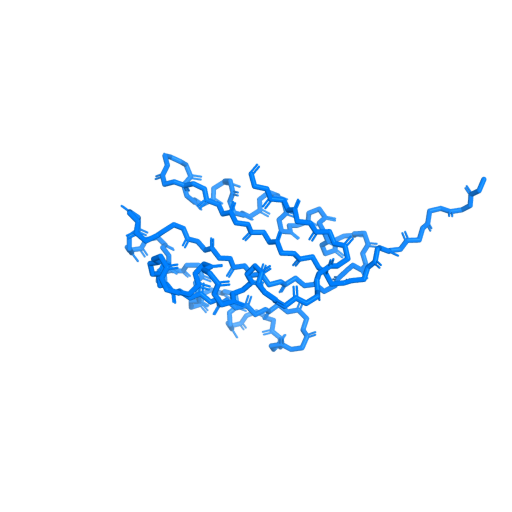3.69 87 PHE A CA 1
ATOM 670 C C . PHE A 1 87 ? 5.481 1.198 -7.680 1.00 93.69 87 PHE A C 1
ATOM 672 O O . PHE A 1 87 ? 6.047 0.525 -8.572 1.00 93.69 87 PHE A O 1
#